Protein AF-A0A8D8MPW2-F1 (afdb_monomer_lite)

Secondary structure (DSSP, 8-state):
-HHHHHHHHHHHHHHHHHS-PPTTSTHHHHHHHHHHHHTTTSSS-HHHHHHHHHHHHHTT--TTTHHHHHHHHHHHHHHTT--HHHHHHHHHHHHHHH---GGG--

InterPro domains:
  IPR010090 Phage tail tape measure protein [PF10145] (33-105)
  IPR010090 Phage tail tape measure protein [TIGR01760] (1-106)

Radius of gyration: 13.11 Å; chains: 1; bounding box: 34×29×35 Å

Structure (mmCIF, N/CA/C/O backbone):
data_AF-A0A8D8MPW2-F1
#
_entry.id   AF-A0A8D8MPW2-F1
#
loop_
_atom_site.group_PDB
_atom_site.id
_atom_site.type_symbol
_atom_site.label_atom_id
_atom_site.label_alt_id
_atom_site.label_comp_id
_atom_site.label_asym_id
_atom_site.label_entity_id
_atom_site.label_seq_id
_atom_site.pdbx_PDB_ins_code
_atom_site.Cartn_x
_atom_site.Cartn_y
_atom_site.Cartn_z
_atom_site.occupancy
_atom_site.B_iso_or_equiv
_atom_site.auth_seq_id
_atom_site.auth_comp_id
_atom_site.auth_asym_id
_atom_site.auth_atom_id
_atom_site.pdbx_PDB_model_num
ATOM 1 N N . PRO A 1 1 ? 4.062 -12.466 -18.641 1.00 63.12 1 PRO A N 1
ATOM 2 C CA . PRO A 1 1 ? 5.193 -11.841 -17.912 1.00 63.12 1 PRO A CA 1
ATOM 3 C C . PRO A 1 1 ? 5.295 -10.307 -18.040 1.00 63.12 1 PRO A C 1
ATOM 5 O O . PRO A 1 1 ? 5.720 -9.683 -17.081 1.00 63.12 1 PRO A O 1
ATOM 8 N N . ILE A 1 2 ? 4.898 -9.693 -19.165 1.00 73.25 2 ILE A N 1
ATOM 9 C CA . ILE A 1 2 ? 5.001 -8.228 -19.358 1.00 73.25 2 ILE A CA 1
ATOM 10 C C . ILE A 1 2 ? 3.790 -7.487 -18.766 1.00 73.25 2 ILE A C 1
ATOM 12 O O . ILE A 1 2 ? 3.973 -6.518 -18.044 1.00 73.25 2 ILE A O 1
ATOM 16 N N . LYS A 1 3 ? 2.564 -7.989 -18.993 1.00 77.62 3 LYS A N 1
ATOM 17 C CA . LYS A 1 3 ? 1.326 -7.393 -18.451 1.00 77.62 3 LYS A CA 1
ATOM 18 C C . LYS A 1 3 ? 1.362 -7.246 -16.927 1.00 77.62 3 LYS A C 1
ATOM 20 O O . LYS A 1 3 ? 1.279 -6.138 -16.441 1.00 77.62 3 LYS A O 1
ATOM 25 N N . VAL A 1 4 ? 1.688 -8.320 -16.205 1.00 80.06 4 V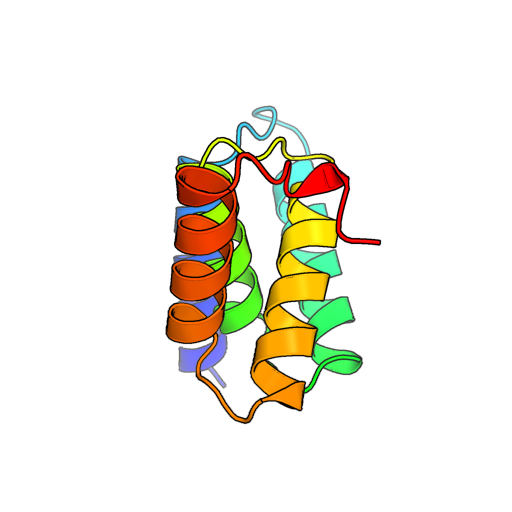AL A N 1
ATOM 26 C CA . VAL A 1 4 ? 1.801 -8.315 -14.731 1.00 80.06 4 VAL A CA 1
ATOM 27 C C . VAL A 1 4 ? 2.774 -7.250 -14.202 1.00 80.06 4 VAL A C 1
ATOM 29 O O . VAL A 1 4 ? 2.538 -6.670 -13.148 1.00 80.06 4 VAL A O 1
ATOM 32 N N . ALA A 1 5 ? 3.874 -6.990 -14.915 1.00 80.56 5 ALA A N 1
ATOM 33 C CA . ALA A 1 5 ? 4.813 -5.941 -14.528 1.00 80.56 5 ALA A CA 1
ATOM 34 C C . ALA A 1 5 ? 4.229 -4.539 -14.767 1.00 80.56 5 ALA A C 1
ATOM 36 O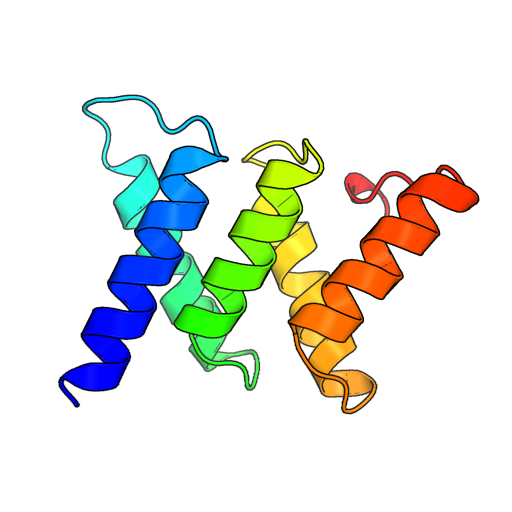 O . ALA A 1 5 ? 4.383 -3.682 -13.903 1.00 80.56 5 ALA A O 1
ATOM 37 N N . ILE A 1 6 ? 3.522 -4.342 -15.887 1.00 85.94 6 ILE A N 1
ATOM 38 C CA . ILE A 1 6 ? 2.809 -3.097 -16.212 1.00 85.94 6 ILE A CA 1
ATOM 39 C C . ILE A 1 6 ? 1.691 -2.834 -15.196 1.00 85.94 6 ILE A C 1
ATOM 41 O O . ILE A 1 6 ? 1.604 -1.733 -14.667 1.00 85.94 6 ILE A O 1
ATOM 45 N N . ASP A 1 7 ? 0.872 -3.840 -14.886 1.00 86.50 7 ASP A N 1
ATOM 46 C CA . ASP A 1 7 ? -0.225 -3.735 -13.918 1.00 86.50 7 ASP A CA 1
ATOM 47 C C . ASP A 1 7 ? 0.305 -3.370 -12.524 1.00 86.50 7 ASP A C 1
ATOM 49 O O . ASP A 1 7 ? -0.229 -2.490 -11.852 1.00 86.50 7 ASP A O 1
ATOM 53 N N . PHE A 1 8 ? 1.415 -3.989 -12.108 1.00 86.12 8 PHE A N 1
ATOM 54 C CA . PHE A 1 8 ? 2.069 -3.660 -10.845 1.00 86.12 8 PHE A CA 1
ATOM 55 C C . PHE A 1 8 ? 2.623 -2.230 -10.817 1.00 86.12 8 PHE A C 1
ATOM 57 O O . PHE A 1 8 ? 2.487 -1.532 -9.814 1.00 86.12 8 PHE A O 1
ATOM 64 N N . GLU A 1 9 ? 3.267 -1.793 -11.897 1.00 85.50 9 GLU A N 1
ATOM 65 C CA . GLU A 1 9 ? 3.820 -0.443 -12.002 1.00 85.50 9 GLU A CA 1
ATOM 66 C C . GLU A 1 9 ? 2.712 0.618 -12.023 1.00 85.50 9 GLU A C 1
ATOM 68 O O . GLU A 1 9 ? 2.825 1.633 -11.337 1.00 85.50 9 GLU A O 1
ATOM 73 N N . SER A 1 10 ? 1.605 0.338 -12.717 1.00 88.19 10 SER A N 1
ATOM 74 C CA . SER A 1 10 ? 0.410 1.183 -12.714 1.00 88.19 10 SER A CA 1
ATOM 75 C C . SER A 1 10 ? -0.185 1.296 -11.312 1.00 88.19 10 SER A C 1
ATOM 77 O O . SER A 1 10 ? -0.360 2.405 -10.816 1.00 88.19 10 SER A O 1
ATOM 79 N N . ALA A 1 11 ? -0.411 0.171 -10.627 1.00 87.44 11 ALA A N 1
ATOM 80 C CA . ALA A 1 11 ? -0.953 0.185 -9.271 1.00 87.44 11 ALA A CA 1
ATOM 81 C C . ALA A 1 11 ? -0.023 0.923 -8.289 1.00 87.44 11 ALA A C 1
ATOM 83 O O . ALA A 1 11 ? -0.477 1.680 -7.435 1.00 87.44 11 ALA A O 1
ATOM 84 N N . MET A 1 12 ? 1.298 0.780 -8.433 1.00 87.38 12 MET A N 1
ATOM 85 C CA . MET A 1 12 ? 2.265 1.548 -7.641 1.00 87.38 12 MET A CA 1
ATOM 86 C C . MET A 1 12 ? 2.240 3.051 -7.942 1.00 87.38 12 MET A C 1
ATOM 88 O O . MET A 1 12 ? 2.503 3.852 -7.039 1.00 87.38 12 MET A O 1
ATOM 92 N N . ALA A 1 13 ? 1.930 3.458 -9.175 1.00 87.62 13 ALA A N 1
ATOM 93 C CA . ALA A 1 13 ? 1.728 4.866 -9.503 1.00 87.62 13 ALA A CA 1
ATOM 94 C C . ALA A 1 13 ? 0.510 5.438 -8.762 1.00 87.62 13 ALA A C 1
ATOM 96 O O . ALA A 1 13 ? 0.596 6.543 -8.222 1.00 87.62 13 ALA A O 1
ATOM 97 N N . ASP A 1 14 ? -0.572 4.663 -8.645 1.00 87.62 14 ASP A N 1
ATOM 98 C CA . ASP A 1 14 ? -1.745 5.043 -7.853 1.00 87.62 14 ASP A CA 1
ATOM 99 C C . ASP A 1 14 ? -1.410 5.162 -6.362 1.00 87.62 14 ASP A C 1
ATOM 101 O O . ASP A 1 14 ? -1.738 6.179 -5.752 1.00 87.62 14 ASP A O 1
ATOM 105 N N . VAL A 1 15 ? -0.657 4.211 -5.789 1.00 86.75 15 VAL A N 1
ATOM 106 C CA . VAL A 1 15 ? -0.163 4.320 -4.400 1.00 86.75 15 VAL A CA 1
ATOM 107 C C . VAL A 1 15 ? 0.668 5.593 -4.227 1.00 86.75 15 VAL A C 1
ATOM 109 O O . VAL A 1 15 ? 0.481 6.333 -3.269 1.00 86.75 15 VAL A O 1
ATOM 112 N N . THR A 1 16 ? 1.562 5.895 -5.168 1.00 86.00 16 THR A N 1
ATOM 113 C CA . THR A 1 16 ? 2.443 7.075 -5.095 1.00 86.00 16 THR A CA 1
ATOM 114 C C . THR A 1 16 ? 1.683 8.395 -5.200 1.00 86.00 16 THR A C 1
ATOM 116 O O . THR A 1 16 ? 2.148 9.421 -4.708 1.00 86.00 16 THR A O 1
ATOM 119 N N . LYS A 1 17 ? 0.504 8.382 -5.824 1.00 86.56 17 LYS A N 1
ATOM 120 C CA . LYS A 1 17 ? -0.369 9.550 -5.938 1.00 86.56 17 LYS A CA 1
ATOM 121 C C . LYS A 1 17 ? -1.095 9.871 -4.632 1.00 86.56 17 LYS A C 1
ATOM 123 O O . LYS A 1 17 ? -1.373 11.038 -4.373 1.00 86.56 17 LYS A O 1
ATOM 128 N N . VAL A 1 18 ? -1.439 8.850 -3.853 1.00 86.00 18 VAL A N 1
ATOM 129 C CA . VAL A 1 18 ? -2.315 8.972 -2.673 1.00 86.00 18 VAL A CA 1
ATOM 130 C C . VAL A 1 18 ? -1.551 8.845 -1.358 1.00 86.00 18 VAL A C 1
ATOM 132 O O . VAL A 1 18 ? -2.030 9.289 -0.320 1.00 86.00 18 VAL A O 1
ATOM 135 N N . VAL A 1 19 ? -0.343 8.285 -1.403 1.00 82.12 19 VAL A N 1
ATOM 136 C CA . VAL A 1 19 ? 0.572 8.161 -0.271 1.00 82.12 19 VAL A CA 1
ATOM 137 C C . VAL A 1 19 ? 1.704 9.168 -0.425 1.00 82.12 19 VAL A C 1
ATOM 139 O O . VAL A 1 19 ? 2.398 9.204 -1.441 1.00 82.12 19 VAL A O 1
ATOM 142 N N . ASP A 1 20 ? 1.926 9.966 0.618 1.00 80.06 20 ASP A N 1
ATOM 143 C CA . ASP A 1 20 ? 2.991 10.966 0.642 1.00 80.06 20 ASP A CA 1
ATOM 144 C C . ASP A 1 20 ? 4.364 10.292 0.849 1.00 80.06 20 ASP A C 1
ATOM 146 O O . ASP A 1 20 ? 4.850 10.091 1.969 1.00 80.06 20 ASP A O 1
ATOM 150 N N . PHE A 1 21 ? 4.979 9.863 -0.255 1.00 78.69 21 PHE A N 1
ATOM 151 C CA . PHE A 1 21 ? 6.366 9.401 -0.271 1.00 78.69 21 PHE A CA 1
ATOM 152 C C . PHE A 1 21 ? 7.311 10.598 -0.409 1.00 78.69 21 PHE A C 1
ATOM 154 O O . PHE A 1 21 ? 7.141 11.436 -1.299 1.00 78.69 21 PHE A O 1
ATOM 161 N N . LYS A 1 22 ? 8.366 10.673 0.416 1.00 73.62 22 LYS A N 1
ATOM 162 C CA . LYS A 1 22 ? 9.339 11.766 0.297 1.00 73.62 22 LYS A CA 1
ATOM 163 C C . LYS A 1 22 ? 10.055 11.700 -1.052 1.00 73.62 22 LYS A C 1
ATOM 165 O O . LYS A 1 22 ? 10.793 10.750 -1.333 1.00 73.62 22 LYS A O 1
ATOM 170 N N . LYS A 1 23 ? 9.890 12.752 -1.860 1.00 67.81 23 LYS A N 1
ATOM 171 C CA . LYS A 1 23 ? 10.592 12.925 -3.141 1.00 67.81 23 LYS A CA 1
ATOM 172 C C . LYS A 1 23 ? 12.109 12.830 -2.939 1.00 67.81 23 LYS A C 1
ATOM 174 O O . LYS A 1 23 ? 12.655 13.490 -2.062 1.00 67.81 23 LYS A O 1
ATOM 179 N N . GLY A 1 24 ? 12.773 12.022 -3.767 1.00 63.47 24 GLY A N 1
ATOM 180 C CA . GLY A 1 24 ? 14.223 11.790 -3.690 1.00 63.47 24 GLY A CA 1
ATOM 181 C C . GLY A 1 24 ? 14.653 10.671 -2.734 1.00 63.47 24 GLY A C 1
ATOM 182 O O . GLY A 1 24 ? 15.847 10.516 -2.499 1.00 63.47 24 GLY A O 1
ATOM 183 N N . THR A 1 25 ? 13.710 9.887 -2.202 1.00 70.44 25 THR A N 1
ATOM 184 C CA . THR A 1 25 ? 13.988 8.764 -1.292 1.00 70.44 25 THR A CA 1
ATOM 185 C C . THR A 1 25 ? 13.499 7.448 -1.891 1.00 70.44 25 THR A C 1
ATOM 187 O O . THR A 1 25 ? 12.437 7.404 -2.508 1.00 70.44 25 THR A O 1
ATOM 190 N N . ASP A 1 26 ? 14.191 6.342 -1.616 1.00 79.56 26 ASP A N 1
ATOM 191 C CA . ASP A 1 26 ? 13.779 4.979 -1.996 1.00 79.56 26 ASP A CA 1
ATOM 192 C C . ASP A 1 26 ? 12.541 4.443 -1.238 1.00 79.56 26 ASP A C 1
ATOM 194 O O . ASP A 1 26 ? 12.333 3.231 -1.167 1.00 79.56 26 ASP A O 1
ATOM 198 N N . GLU A 1 27 ? 11.712 5.301 -0.629 1.00 80.50 27 GLU A N 1
ATOM 199 C CA . GLU A 1 27 ? 10.541 4.871 0.153 1.00 80.50 27 GLU A CA 1
ATOM 200 C C . GLU A 1 27 ? 9.513 4.135 -0.719 1.00 80.50 27 GLU A C 1
ATOM 202 O O . GLU A 1 27 ? 9.083 3.045 -0.345 1.00 80.50 27 GLU A O 1
ATOM 207 N N . ALA A 1 28 ? 9.187 4.658 -1.906 1.00 81.69 28 ALA A N 1
ATOM 208 C CA . ALA A 1 28 ? 8.256 4.006 -2.832 1.00 81.69 28 ALA A CA 1
ATOM 209 C C . ALA A 1 28 ? 8.797 2.656 -3.343 1.00 81.69 28 ALA A C 1
ATOM 211 O O . ALA A 1 28 ? 8.068 1.667 -3.410 1.00 81.69 28 ALA A O 1
ATOM 212 N N . THR A 1 29 ? 10.101 2.572 -3.626 1.00 84.12 29 THR A N 1
ATOM 213 C CA . THR A 1 29 ? 10.763 1.327 -4.051 1.00 84.12 29 THR A CA 1
ATOM 214 C C . THR A 1 29 ? 10.763 0.279 -2.938 1.00 84.12 29 THR A C 1
ATOM 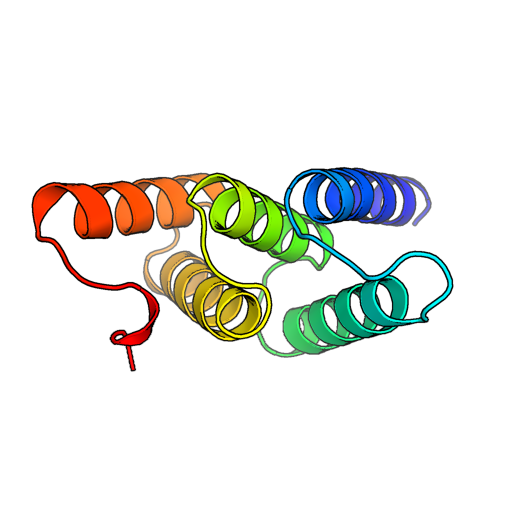216 O O . THR A 1 29 ? 10.481 -0.897 -3.181 1.00 84.12 29 THR A O 1
ATOM 219 N N . LYS A 1 30 ? 11.049 0.689 -1.696 1.00 86.62 30 LYS A N 1
ATOM 220 C CA . LYS A 1 30 ? 10.955 -0.181 -0.514 1.00 86.62 30 LYS A CA 1
ATOM 221 C C . LYS A 1 30 ? 9.523 -0.656 -0.294 1.00 86.62 30 LYS A C 1
ATOM 223 O O . LYS A 1 30 ? 9.322 -1.833 0.000 1.00 86.62 30 LYS A O 1
ATOM 228 N N . PHE A 1 31 ? 8.548 0.230 -0.487 1.00 86.00 31 PHE A N 1
ATOM 229 C CA . PHE A 1 31 ? 7.132 -0.099 -0.386 1.00 86.00 31 PHE A CA 1
ATOM 230 C C . PHE A 1 31 ? 6.739 -1.172 -1.411 1.00 86.00 31 PHE A C 1
ATOM 232 O O . PHE A 1 31 ? 6.257 -2.241 -1.041 1.00 86.00 31 PHE A O 1
ATOM 239 N N . ALA A 1 32 ? 7.078 -0.949 -2.683 1.00 86.94 32 ALA A N 1
ATOM 240 C CA . ALA A 1 32 ? 6.868 -1.900 -3.771 1.00 86.94 32 ALA A CA 1
ATOM 241 C C . ALA A 1 32 ? 7.519 -3.265 -3.500 1.00 86.94 32 ALA A C 1
ATOM 243 O O . ALA A 1 32 ? 6.926 -4.315 -3.757 1.00 86.94 32 ALA A O 1
ATOM 244 N N . LYS A 1 33 ? 8.749 -3.274 -2.971 1.00 89.19 33 LYS A N 1
ATOM 245 C CA . LYS A 1 33 ? 9.455 -4.513 -2.626 1.00 89.19 33 LYS A CA 1
ATOM 246 C C . LYS A 1 33 ? 8.721 -5.286 -1.531 1.00 89.19 33 LYS A C 1
ATOM 248 O O . LYS A 1 33 ? 8.535 -6.491 -1.668 1.00 89.19 33 LYS A O 1
ATOM 253 N N . LYS A 1 34 ? 8.250 -4.590 -0.499 1.00 87.50 34 LYS A N 1
ATOM 254 C CA . LYS A 1 34 ? 7.533 -5.206 0.617 1.00 87.50 34 LYS A CA 1
ATOM 255 C C . LYS A 1 34 ? 6.150 -5.729 0.202 1.00 87.50 34 LYS A C 1
ATOM 257 O O . LYS A 1 34 ? 5.776 -6.811 0.639 1.00 87.50 34 LYS A O 1
ATOM 262 N N . LEU A 1 35 ? 5.443 -5.061 -0.717 1.00 87.44 35 LEU A N 1
ATOM 263 C CA . LEU A 1 35 ? 4.227 -5.618 -1.335 1.00 87.44 35 LEU A CA 1
ATOM 264 C C . LEU A 1 35 ? 4.510 -6.905 -2.124 1.00 87.44 35 LEU A C 1
ATOM 266 O O . LEU A 1 35 ? 3.761 -7.873 -2.020 1.00 87.44 35 LEU A O 1
ATOM 270 N N . LYS A 1 36 ? 5.621 -6.965 -2.872 1.00 88.75 36 LYS A N 1
ATOM 271 C CA . LYS A 1 36 ? 6.037 -8.208 -3.546 1.00 88.75 36 LYS A CA 1
ATOM 272 C C . LYS A 1 36 ? 6.367 -9.319 -2.553 1.00 88.75 36 LYS A C 1
ATOM 274 O O . LYS A 1 36 ? 6.058 -10.474 -2.822 1.00 88.75 36 LYS A O 1
ATOM 279 N N . GLU A 1 37 ? 6.991 -9.004 -1.422 1.00 89.69 37 GLU A N 1
ATOM 280 C CA . GLU A 1 37 ? 7.230 -9.995 -0.367 1.00 89.69 37 GLU A CA 1
ATOM 281 C C . GLU A 1 37 ? 5.914 -10.495 0.237 1.00 89.69 37 GLU A C 1
ATOM 283 O O . GLU A 1 37 ? 5.748 -11.699 0.403 1.00 89.69 37 GLU A O 1
ATOM 288 N N . MET A 1 38 ? 4.948 -9.604 0.454 1.00 85.69 38 MET A N 1
ATOM 289 C CA . MET A 1 38 ? 3.619 -9.951 0.955 1.00 85.69 38 MET A CA 1
ATOM 290 C C . MET A 1 38 ? 2.819 -10.819 -0.031 1.00 85.69 38 MET A C 1
ATOM 292 O O . MET A 1 38 ? 2.170 -11.769 0.388 1.00 85.69 38 MET A O 1
ATOM 296 N N . SER A 1 39 ? 2.950 -10.601 -1.344 1.00 86.69 39 SER A N 1
ATOM 297 C CA . SER A 1 39 ? 2.335 -11.487 -2.354 1.00 86.69 39 SER A CA 1
ATOM 298 C C . SER A 1 39 ? 2.885 -12.920 -2.361 1.00 86.69 39 SER A C 1
ATOM 300 O O . SER A 1 39 ? 2.361 -13.787 -3.053 1.00 86.69 39 SER A O 1
ATOM 302 N N . ARG A 1 40 ? 3.975 -13.190 -1.625 1.00 87.12 40 ARG A N 1
ATOM 303 C CA . ARG A 1 40 ? 4.495 -14.554 -1.435 1.00 87.12 40 ARG A CA 1
ATOM 304 C C . ARG A 1 40 ? 3.873 -15.255 -0.233 1.00 87.12 40 ARG A C 1
ATOM 306 O O . ARG A 1 40 ? 3.960 -16.476 -0.155 1.00 87.12 40 ARG A O 1
ATOM 313 N N . THR A 1 41 ? 3.316 -14.502 0.711 1.00 85.88 41 THR A N 1
ATOM 314 C CA . THR A 1 41 ? 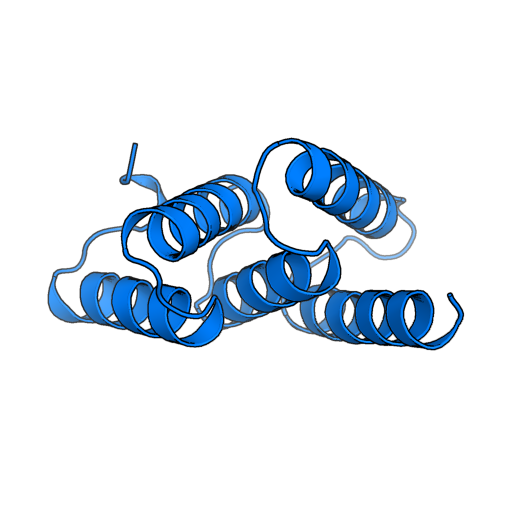2.715 -15.032 1.942 1.00 85.88 41 THR A CA 1
ATOM 315 C C . THR A 1 41 ? 1.192 -15.014 1.891 1.00 85.88 41 THR A C 1
ATOM 317 O O . THR A 1 41 ? 0.561 -15.908 2.447 1.00 85.88 41 THR A O 1
ATOM 320 N N . ILE A 1 42 ? 0.605 -14.032 1.209 1.00 84.00 42 ILE A N 1
ATOM 321 C CA . ILE A 1 42 ? -0.834 -13.900 0.990 1.00 84.00 42 ILE A CA 1
ATOM 322 C C . ILE A 1 42 ? -1.130 -14.275 -0.465 1.00 84.00 42 ILE A C 1
ATOM 324 O O . ILE A 1 42 ? -0.391 -13.829 -1.346 1.00 84.00 42 ILE A O 1
ATOM 328 N N . PRO A 1 43 ? -2.184 -15.061 -0.756 1.00 83.81 43 PRO A N 1
ATOM 329 C CA . PRO A 1 43 ? -2.523 -15.486 -2.115 1.00 83.81 43 PRO A CA 1
ATOM 330 C C . PRO A 1 43 ? -3.204 -14.366 -2.926 1.00 83.81 43 PRO A C 1
ATOM 332 O O . PRO A 1 43 ? -4.257 -14.562 -3.520 1.00 83.81 43 PRO A O 1
ATOM 335 N N . LEU A 1 44 ? -2.579 -13.190 -2.961 1.00 84.88 44 LEU A N 1
ATOM 336 C CA . LEU A 1 44 ? -2.965 -12.023 -3.749 1.00 84.88 44 LEU A CA 1
ATOM 337 C C . LEU A 1 44 ? -1.746 -11.517 -4.516 1.00 84.88 44 LEU A C 1
ATOM 339 O O . LEU A 1 44 ? -0.617 -11.543 -4.016 1.00 84.88 44 LEU A O 1
ATOM 343 N N . SER A 1 45 ? -1.957 -11.048 -5.743 1.00 88.25 45 SER A N 1
ATOM 344 C CA . SER A 1 45 ? -0.866 -10.518 -6.552 1.00 88.25 45 SER A CA 1
ATOM 345 C C . SER A 1 45 ? -0.328 -9.211 -5.968 1.00 88.25 45 SER A C 1
ATOM 347 O O . SER A 1 45 ? -1.037 -8.438 -5.325 1.00 88.25 45 SER A O 1
ATOM 349 N N . ALA A 1 46 ? 0.943 -8.907 -6.237 1.00 88.06 46 ALA A N 1
ATOM 350 C CA . ALA A 1 46 ? 1.534 -7.647 -5.790 1.00 88.06 46 ALA A CA 1
ATOM 351 C C . ALA A 1 46 ? 0.789 -6.412 -6.343 1.00 88.06 46 ALA A C 1
ATOM 353 O O . ALA A 1 46 ? 0.828 -5.357 -5.717 1.00 88.06 46 ALA A O 1
ATOM 354 N N . ALA A 1 47 ? 0.125 -6.543 -7.501 1.00 88.19 47 ALA A N 1
ATOM 355 C CA . ALA A 1 47 ? -0.703 -5.492 -8.089 1.00 88.19 47 ALA A CA 1
ATOM 356 C C . ALA A 1 47 ? -1.995 -5.284 -7.284 1.00 88.19 47 ALA A C 1
ATOM 358 O O . ALA A 1 47 ? -2.303 -4.152 -6.929 1.00 88.19 47 ALA A O 1
ATOM 359 N N . GLU A 1 48 ? -2.687 -6.360 -6.901 1.00 87.19 48 GLU A N 1
ATOM 360 C CA . GLU A 1 48 ? -3.883 -6.281 -6.047 1.00 87.19 48 GLU A CA 1
ATOM 361 C C . GLU A 1 48 ? -3.557 -5.713 -4.662 1.00 87.19 48 GLU A C 1
ATOM 363 O O . GLU A 1 48 ? -4.270 -4.854 -4.151 1.00 87.19 48 GLU A O 1
ATOM 368 N N . LEU A 1 49 ? -2.430 -6.121 -4.070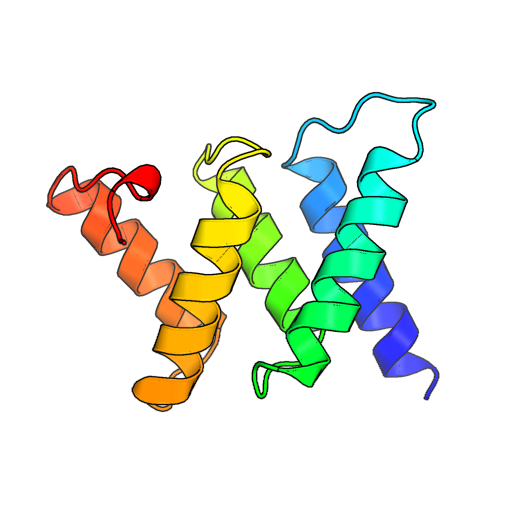 1.00 88.38 49 LEU A N 1
ATOM 369 C CA . LEU A 1 49 ? -1.965 -5.550 -2.804 1.00 88.38 49 LEU A CA 1
ATOM 370 C C . LEU A 1 49 ? -1.639 -4.053 -2.938 1.00 88.38 49 LEU A C 1
ATOM 372 O O . LEU A 1 49 ? -1.920 -3.276 -2.028 1.00 88.38 49 LEU A O 1
ATOM 376 N N . ALA A 1 50 ? -1.076 -3.627 -4.073 1.00 89.06 50 ALA A N 1
ATOM 377 C CA . ALA A 1 50 ? -0.852 -2.212 -4.359 1.00 89.06 50 ALA A CA 1
ATOM 378 C C . ALA A 1 50 ? -2.172 -1.445 -4.539 1.00 89.06 50 ALA A C 1
ATOM 380 O O . ALA A 1 50 ? -2.283 -0.322 -4.056 1.00 89.06 50 ALA A O 1
ATOM 381 N N . GLN A 1 51 ? -3.192 -2.045 -5.155 1.00 87.75 51 GLN A N 1
ATOM 382 C CA . GLN A 1 51 ? -4.520 -1.431 -5.250 1.00 87.75 51 GLN A CA 1
ATOM 383 C C . GLN A 1 51 ? -5.158 -1.246 -3.869 1.00 87.75 51 GLN A C 1
ATOM 385 O O . GLN A 1 51 ? -5.622 -0.151 -3.567 1.00 87.75 51 GLN A O 1
ATOM 390 N N . ILE A 1 52 ? -5.100 -2.257 -2.995 1.00 87.12 52 ILE A N 1
ATOM 391 C CA . ILE A 1 52 ? -5.578 -2.142 -1.607 1.00 87.12 52 ILE A CA 1
ATOM 392 C C . ILE A 1 52 ? -4.842 -1.015 -0.871 1.00 87.12 52 ILE A C 1
ATOM 394 O O . ILE A 1 52 ? -5.466 -0.193 -0.198 1.00 87.12 52 ILE A O 1
ATOM 398 N N . ALA A 1 53 ? -3.516 -0.964 -1.005 1.00 88.25 53 ALA A N 1
ATOM 399 C CA . ALA A 1 53 ? -2.695 0.091 -0.427 1.00 88.25 53 ALA A CA 1
ATOM 400 C C . ALA A 1 53 ? -3.122 1.479 -0.938 1.00 88.25 53 ALA A C 1
ATOM 402 O O . ALA A 1 53 ? -3.274 2.411 -0.147 1.00 88.25 53 ALA A O 1
ATOM 403 N N . ALA A 1 54 ? -3.369 1.621 -2.243 1.00 87.50 54 ALA A N 1
ATOM 404 C CA . ALA A 1 54 ? -3.844 2.867 -2.832 1.00 87.50 54 ALA A CA 1
ATOM 405 C C . ALA A 1 54 ? -5.217 3.263 -2.268 1.00 87.50 54 ALA A C 1
ATOM 407 O O . ALA A 1 54 ? -5.385 4.398 -1.824 1.00 87.50 54 ALA A O 1
ATOM 408 N N . SER A 1 55 ? -6.166 2.326 -2.181 1.00 85.56 55 SER A N 1
ATOM 409 C CA . SER A 1 55 ? -7.465 2.565 -1.543 1.00 85.56 55 SER A CA 1
ATOM 410 C C . SER A 1 55 ? -7.302 3.014 -0.089 1.00 85.56 55 SER A C 1
ATOM 412 O O . SER A 1 55 ? -7.908 4.000 0.317 1.00 85.56 55 SER A O 1
ATOM 414 N N . GLY A 1 56 ? -6.422 2.368 0.682 1.00 84.06 56 GLY A N 1
ATOM 415 C CA . GLY A 1 56 ? -6.088 2.784 2.047 1.00 84.06 56 GLY A CA 1
ATOM 416 C C . GLY A 1 56 ? -5.547 4.216 2.121 1.00 84.06 56 GLY A C 1
ATOM 417 O O . GLY A 1 56 ? -5.984 5.007 2.954 1.00 84.06 56 GLY A O 1
ATOM 418 N N . GLY A 1 57 ? -4.649 4.592 1.209 1.00 85.19 57 GLY A N 1
ATOM 419 C CA . GLY A 1 57 ? -4.128 5.958 1.130 1.00 85.19 57 GLY A CA 1
ATOM 420 C C . GLY A 1 57 ? -5.201 6.987 0.763 1.00 85.19 57 GLY A C 1
ATOM 421 O O . GLY A 1 57 ? -5.242 8.064 1.352 1.00 85.19 57 GLY A O 1
ATOM 422 N N . GLN A 1 58 ? -6.134 6.642 -0.133 1.00 83.06 58 GLN A N 1
ATOM 423 C CA . GLN A 1 58 ? -7.291 7.494 -0.447 1.00 83.06 58 GLN A CA 1
ATOM 424 C C . GLN A 1 58 ? -8.228 7.689 0.747 1.00 83.06 58 GLN A C 1
ATOM 426 O O . GLN A 1 58 ? -8.835 8.749 0.878 1.00 83.06 58 GLN A O 1
ATOM 431 N N . LEU A 1 59 ? -8.327 6.690 1.625 1.00 81.38 59 LEU A N 1
ATOM 432 C CA . LEU A 1 59 ? -9.088 6.767 2.874 1.00 81.38 59 LEU A CA 1
ATOM 433 C C . LEU A 1 59 ? -8.376 7.599 3.955 1.00 81.38 59 LEU A C 1
ATOM 435 O O . LEU A 1 59 ? -8.924 7.790 5.036 1.00 81.38 59 LEU A O 1
ATOM 439 N N . GLY A 1 60 ? -7.172 8.111 3.675 1.00 78.62 60 GLY A N 1
ATOM 440 C CA . GLY A 1 60 ? -6.389 8.915 4.611 1.00 78.62 60 GLY A CA 1
ATOM 441 C C . GLY A 1 60 ? -5.575 8.088 5.606 1.00 78.62 60 GLY A C 1
ATOM 442 O O . GLY A 1 60 ? -5.079 8.642 6.589 1.00 78.62 60 GLY A O 1
ATOM 443 N N . ILE A 1 61 ? -5.414 6.780 5.369 1.00 81.62 61 ILE A N 1
ATOM 444 C CA . ILE A 1 61 ? -4.551 5.931 6.195 1.00 81.62 61 ILE A CA 1
ATOM 445 C C . ILE A 1 61 ? -3.109 6.408 6.040 1.00 81.62 61 ILE A C 1
ATOM 447 O O . ILE A 1 61 ? -2.607 6.625 4.934 1.00 81.62 61 ILE A O 1
ATOM 451 N N . LYS A 1 62 ? -2.417 6.579 7.167 1.00 79.50 62 LYS A N 1
ATOM 452 C CA . LYS A 1 62 ? -1.013 6.989 7.160 1.00 79.50 62 LYS A CA 1
ATOM 453 C C . LYS A 1 62 ? -0.156 5.901 6.532 1.00 79.50 62 LYS A C 1
ATOM 455 O O . LYS A 1 62 ? -0.398 4.715 6.728 1.00 79.50 62 LYS A O 1
ATOM 460 N N . LYS A 1 63 ? 0.924 6.302 5.858 1.00 77.69 63 LYS A N 1
ATOM 461 C CA . LYS A 1 63 ? 1.894 5.387 5.226 1.00 77.69 63 LYS A CA 1
ATOM 462 C C . LYS A 1 63 ? 2.416 4.276 6.154 1.00 77.69 63 LYS A C 1
ATOM 464 O O . LYS A 1 63 ? 2.788 3.205 5.686 1.00 77.69 63 LYS A O 1
ATOM 469 N N . GLU A 1 64 ? 2.474 4.564 7.452 1.00 78.56 64 GLU A N 1
ATOM 470 C CA . GLU A 1 64 ? 2.967 3.685 8.515 1.00 78.56 64 GLU A CA 1
ATOM 471 C C . GLU A 1 64 ? 1.981 2.533 8.768 1.00 78.56 64 GLU A C 1
ATOM 473 O O . GLU A 1 64 ? 2.387 1.373 8.833 1.00 78.56 64 GLU A O 1
ATOM 478 N N . ASP A 1 65 ? 0.688 2.855 8.800 1.00 82.44 65 ASP A N 1
ATOM 479 C CA . ASP A 1 65 ? -0.434 1.936 9.012 1.00 82.44 65 ASP A CA 1
ATOM 480 C C . ASP A 1 65 ? -0.894 1.240 7.725 1.00 82.44 65 ASP A C 1
ATOM 482 O O . ASP A 1 65 ? -1.504 0.173 7.754 1.00 82.44 65 ASP A O 1
ATOM 486 N N . LEU A 1 66 ? -0.562 1.818 6.572 1.00 82.88 66 LEU A N 1
ATOM 487 C CA . LEU A 1 66 ? -0.988 1.360 5.252 1.00 82.88 66 LEU A CA 1
ATOM 488 C C . LEU A 1 66 ? -0.566 -0.089 4.967 1.00 82.88 66 LEU A C 1
ATOM 490 O O . LEU A 1 66 ? -1.281 -0.828 4.292 1.00 82.88 66 LEU A O 1
ATOM 494 N N . PHE A 1 67 ? 0.573 -0.516 5.522 1.00 83.12 67 PHE A N 1
ATOM 495 C CA . PHE A 1 67 ? 1.018 -1.908 5.458 1.00 83.12 67 PHE A CA 1
ATOM 496 C C . PHE A 1 67 ? 0.121 -2.854 6.245 1.00 83.12 67 PHE A C 1
ATOM 498 O O . PHE A 1 67 ? -0.255 -3.892 5.706 1.00 83.12 67 PHE A O 1
ATOM 505 N N . MET A 1 68 ? -0.207 -2.505 7.492 1.00 83.12 68 MET A N 1
ATOM 506 C CA . MET A 1 68 ? -1.104 -3.318 8.312 1.00 83.12 68 MET A CA 1
ATOM 507 C C . MET A 1 68 ? -2.489 -3.376 7.686 1.00 83.12 68 MET A C 1
ATOM 509 O O . MET A 1 68 ? -3.036 -4.458 7.526 1.00 83.12 68 MET A O 1
ATOM 513 N N . PHE A 1 69 ? -3.009 -2.236 7.229 1.00 84.31 69 PHE A N 1
ATOM 514 C CA . PHE A 1 69 ? -4.281 -2.190 6.521 1.00 84.31 69 PHE A CA 1
ATOM 515 C C . PHE A 1 69 ? -4.283 -3.112 5.300 1.00 84.31 69 PHE A C 1
ATOM 517 O O . PHE A 1 69 ? -5.181 -3.937 5.149 1.00 84.31 69 PHE A O 1
ATOM 524 N N . THR A 1 70 ? -3.251 -3.015 4.457 1.00 86.44 70 THR A N 1
ATOM 525 C CA . THR A 1 70 ? -3.139 -3.850 3.256 1.00 86.44 70 THR A CA 1
ATOM 526 C C . THR A 1 70 ? -3.098 -5.330 3.610 1.00 86.44 70 THR A C 1
ATOM 528 O O . THR A 1 70 ? -3.796 -6.123 2.988 1.00 86.44 70 THR A O 1
ATOM 531 N N . GLU A 1 71 ? -2.333 -5.704 4.634 1.00 86.00 71 GLU A N 1
ATOM 532 C CA . GLU A 1 71 ? -2.242 -7.083 5.103 1.00 86.00 71 GLU A CA 1
ATOM 533 C C . GLU A 1 71 ? -3.583 -7.598 5.648 1.00 86.00 71 GLU A C 1
ATOM 535 O O . GLU A 1 71 ? -4.006 -8.698 5.291 1.00 86.00 71 GLU A O 1
ATOM 540 N N . THR A 1 72 ? -4.279 -6.806 6.465 1.00 85.06 72 THR A N 1
ATOM 541 C CA . THR A 1 72 ? -5.582 -7.165 7.039 1.00 85.06 72 THR A CA 1
ATOM 542 C C . THR A 1 72 ? -6.640 -7.319 5.956 1.00 85.06 72 THR A C 1
ATOM 544 O O . THR A 1 72 ? -7.329 -8.336 5.918 1.00 85.06 72 THR A O 1
ATOM 547 N N . VAL A 1 73 ? -6.740 -6.363 5.028 1.00 84.56 73 VAL A N 1
ATOM 548 C CA . VAL A 1 73 ? -7.679 -6.434 3.899 1.00 84.56 73 VAL A CA 1
ATOM 549 C C . VAL A 1 73 ? -7.360 -7.634 3.013 1.00 84.56 73 VAL A C 1
ATOM 551 O O . VAL A 1 73 ? -8.267 -8.346 2.601 1.00 84.56 73 VAL A O 1
ATOM 554 N N . ALA A 1 74 ? -6.083 -7.902 2.749 1.00 86.25 74 ALA A N 1
ATOM 555 C CA . ALA A 1 74 ? -5.661 -9.015 1.910 1.00 86.25 74 ALA A CA 1
ATOM 556 C C . ALA A 1 74 ? -5.951 -10.382 2.564 1.00 86.25 74 ALA A C 1
ATOM 558 O O . ALA A 1 74 ? -6.436 -11.309 1.908 1.00 86.25 74 ALA A O 1
ATOM 559 N N . LYS A 1 75 ? -5.730 -10.499 3.880 1.00 85.25 75 LYS A N 1
ATOM 560 C CA . LYS A 1 75 ? -6.123 -11.672 4.675 1.00 85.25 75 LYS A CA 1
ATOM 561 C C . LYS A 1 75 ? -7.637 -11.850 4.706 1.00 85.25 75 LYS A C 1
ATOM 563 O O . LYS A 1 75 ? -8.104 -12.963 4.506 1.00 85.25 75 LYS A O 1
ATOM 568 N N . MET A 1 76 ? -8.397 -10.775 4.906 1.00 82.62 76 MET A N 1
ATOM 569 C CA . MET A 1 76 ? -9.864 -10.782 4.859 1.00 82.62 76 MET A CA 1
ATOM 570 C C . MET A 1 76 ? -10.374 -11.200 3.475 1.00 82.62 76 MET A C 1
ATOM 572 O O . MET A 1 76 ? -11.226 -12.076 3.372 1.00 82.62 76 MET A O 1
ATOM 576 N N . SER A 1 77 ? -9.800 -10.639 2.412 1.00 82.38 77 SER A N 1
ATOM 577 C CA . SER A 1 77 ? -10.112 -10.983 1.025 1.00 82.38 77 SER A CA 1
ATOM 578 C C . SER A 1 77 ? -9.933 -12.477 0.764 1.00 82.38 77 SER A C 1
ATOM 580 O O . SER A 1 77 ? -10.847 -13.134 0.275 1.00 82.38 77 SER A O 1
ATOM 582 N N . THR A 1 78 ? -8.807 -13.033 1.210 1.00 82.69 78 THR A N 1
ATOM 583 C CA . THR A 1 78 ? -8.526 -14.469 1.110 1.00 82.69 78 THR A CA 1
ATOM 584 C C . THR A 1 78 ? -9.457 -15.312 1.990 1.00 82.69 78 THR A C 1
ATOM 586 O O . THR A 1 78 ? -9.947 -16.348 1.558 1.00 82.69 78 THR A O 1
ATOM 589 N N . ALA A 1 79 ? -9.691 -14.900 3.238 1.00 84.69 79 ALA A N 1
ATOM 590 C CA . ALA A 1 79 ? -10.436 -15.686 4.223 1.00 84.69 79 ALA A CA 1
ATOM 591 C C . ALA A 1 79 ? -11.936 -15.772 3.915 1.00 84.69 79 ALA A C 1
ATOM 593 O O . ALA A 1 79 ? -12.569 -16.779 4.223 1.00 84.69 79 ALA A O 1
ATOM 594 N N . PHE A 1 80 ? -12.498 -14.720 3.323 1.00 81.81 80 PHE A N 1
ATOM 595 C CA . PHE A 1 80 ? -13.917 -14.628 2.989 1.00 81.81 80 PHE A CA 1
ATOM 596 C C . PHE A 1 80 ? -14.200 -14.830 1.492 1.00 81.81 80 PHE A C 1
ATOM 598 O O . PHE A 1 80 ? -15.324 -14.574 1.064 1.00 81.81 80 PHE A O 1
ATOM 605 N N . ASP A 1 81 ? -13.204 -15.278 0.715 1.00 80.69 81 ASP A N 1
ATOM 606 C CA . ASP A 1 81 ? -13.292 -15.509 -0.737 1.00 80.69 81 ASP A CA 1
ATOM 607 C C . ASP A 1 81 ? -13.908 -14.307 -1.487 1.00 80.69 81 ASP A C 1
ATOM 609 O O . ASP A 1 81 ? -14.789 -14.429 -2.336 1.00 80.69 81 ASP A O 1
ATOM 613 N N . MET A 1 82 ? -13.485 -13.099 -1.108 1.00 80.56 82 MET A N 1
ATOM 614 C CA . MET A 1 82 ? -13.978 -11.836 -1.665 1.00 80.56 82 MET A CA 1
ATOM 615 C C . MET A 1 82 ? -12.855 -11.120 -2.408 1.00 80.56 82 MET A C 1
ATOM 617 O O . MET A 1 82 ? -11.686 -11.257 -2.049 1.00 80.56 82 MET A O 1
ATOM 621 N N . SER A 1 83 ? -13.182 -10.327 -3.432 1.00 79.62 83 SER A N 1
ATOM 622 C CA . SER A 1 83 ? -12.150 -9.576 -4.151 1.00 79.62 83 SER A CA 1
ATOM 623 C C . SER A 1 83 ? -11.484 -8.530 -3.248 1.00 79.62 83 SER A C 1
ATOM 625 O O . SER A 1 83 ? -12.089 -8.025 -2.299 1.00 79.62 83 SER A O 1
ATOM 627 N N . ALA A 1 84 ? -10.236 -8.183 -3.560 1.00 75.25 84 ALA A N 1
ATOM 628 C CA . ALA A 1 84 ? -9.469 -7.159 -2.854 1.00 75.25 84 ALA A CA 1
ATOM 629 C C . ALA A 1 84 ? -10.216 -5.813 -2.762 1.00 75.25 84 ALA A C 1
ATOM 631 O O . ALA A 1 84 ? -10.254 -5.195 -1.697 1.00 75.25 84 ALA A O 1
ATOM 632 N N . GLU A 1 85 ? -10.867 -5.400 -3.855 1.00 74.94 85 GLU A N 1
ATOM 633 C CA . GLU A 1 85 ? -11.739 -4.220 -3.887 1.00 74.94 85 GLU A CA 1
ATOM 634 C C . GLU A 1 85 ? -12.929 -4.370 -2.935 1.00 74.94 85 GLU A C 1
ATOM 636 O O . GLU A 1 85 ? -13.156 -3.495 -2.105 1.00 74.94 85 GLU A O 1
ATOM 641 N N . GLN A 1 86 ? -13.653 -5.495 -2.982 1.00 76.31 86 GLN A N 1
ATOM 642 C CA . GLN A 1 86 ? -14.810 -5.725 -2.109 1.00 76.31 86 GLN A CA 1
ATOM 643 C C . GLN A 1 86 ? -14.427 -5.751 -0.624 1.00 76.31 86 GLN A C 1
ATOM 645 O O . GLN A 1 86 ? -15.170 -5.235 0.217 1.00 76.31 86 GLN A O 1
ATOM 650 N N . ALA A 1 87 ? -13.273 -6.335 -0.298 1.00 78.25 87 ALA A N 1
ATOM 651 C CA . ALA A 1 87 ? -12.733 -6.353 1.055 1.00 78.25 87 ALA A CA 1
ATOM 652 C C . ALA A 1 87 ? -12.357 -4.940 1.524 1.00 78.25 87 ALA A C 1
ATOM 654 O O . ALA A 1 87 ? -12.719 -4.544 2.634 1.00 78.25 87 ALA A O 1
ATOM 655 N N . GLY A 1 88 ? -11.684 -4.166 0.666 1.00 74.38 88 GLY A N 1
ATOM 656 C CA . GLY A 1 88 ? -11.312 -2.778 0.933 1.00 74.38 88 GLY A CA 1
ATOM 657 C C . GLY A 1 88 ? -12.530 -1.885 1.168 1.00 74.38 88 GLY A C 1
ATOM 658 O O . GLY A 1 88 ? -12.588 -1.193 2.183 1.00 74.38 88 GLY A O 1
ATOM 659 N N . ASP A 1 89 ? -13.539 -1.966 0.297 1.00 78.69 89 ASP A N 1
ATOM 660 C CA . ASP A 1 89 ? -14.804 -1.231 0.427 1.00 78.69 89 ASP A CA 1
ATOM 661 C C . ASP A 1 89 ? -15.546 -1.599 1.718 1.00 78.69 89 ASP A C 1
ATOM 663 O O . ASP A 1 89 ? -16.050 -0.734 2.437 1.00 78.69 89 ASP A O 1
ATOM 667 N N . SER A 1 90 ? -15.573 -2.891 2.058 1.00 76.75 90 SER A N 1
ATOM 668 C CA . SER A 1 90 ? -16.213 -3.373 3.283 1.00 76.75 90 SER A CA 1
ATOM 669 C C . SER A 1 90 ? -15.520 -2.823 4.527 1.00 76.75 90 SER A C 1
ATOM 671 O O . SER A 1 90 ? -16.192 -2.317 5.423 1.00 76.75 90 SER A O 1
ATOM 673 N N . ILE A 1 91 ? -14.186 -2.854 4.576 1.00 73.75 91 ILE A N 1
ATOM 674 C CA . ILE A 1 91 ? -13.419 -2.335 5.716 1.00 73.75 91 ILE A CA 1
ATOM 675 C C . ILE A 1 91 ? -13.530 -0.808 5.799 1.00 73.75 91 ILE A C 1
ATOM 677 O O . ILE A 1 91 ? -13.746 -0.276 6.886 1.00 73.75 91 ILE A O 1
ATOM 681 N N . ALA A 1 92 ? -13.477 -0.098 4.672 1.00 74.12 92 ALA A N 1
ATOM 682 C CA . ALA A 1 92 ? -13.683 1.347 4.619 1.00 74.12 92 ALA A CA 1
ATOM 683 C C . ALA A 1 92 ? -15.070 1.747 5.141 1.00 74.12 92 ALA A C 1
ATOM 685 O O . ALA A 1 92 ? -15.215 2.691 5.921 1.00 74.12 92 ALA A O 1
ATOM 686 N N . LYS A 1 93 ? -16.105 1.001 4.743 1.00 76.06 93 LYS A N 1
ATOM 687 C CA . LYS A 1 93 ? -17.480 1.217 5.196 1.00 76.06 93 LYS A CA 1
ATOM 688 C C . LYS A 1 93 ? -17.640 0.899 6.678 1.00 76.06 93 LYS A C 1
ATOM 690 O O . LYS A 1 93 ? -18.294 1.662 7.382 1.00 76.06 93 LYS A O 1
ATOM 695 N N . LEU A 1 94 ? -17.017 -0.172 7.168 1.00 72.62 94 LEU A N 1
ATOM 696 C CA . LEU A 1 94 ? -16.994 -0.498 8.595 1.00 72.62 94 LEU A CA 1
ATOM 697 C C . LEU A 1 94 ? -16.283 0.593 9.407 1.00 72.62 94 LEU A C 1
ATOM 699 O O . LEU A 1 94 ? -16.820 1.033 10.419 1.00 72.62 94 LEU A O 1
ATOM 703 N N . SER A 1 95 ? -15.137 1.087 8.937 1.00 70.44 95 SER A N 1
ATOM 704 C CA . SER A 1 95 ? -14.386 2.166 9.585 1.00 70.44 95 SER A CA 1
ATOM 705 C C . SER A 1 95 ? -15.195 3.468 9.649 1.00 70.44 95 SER A C 1
ATOM 707 O O . SER A 1 95 ? -15.335 4.050 10.723 1.00 70.44 95 SER A O 1
ATOM 709 N N . ASN A 1 96 ? -15.839 3.861 8.543 1.00 70.81 96 ASN A N 1
ATOM 710 C CA . ASN A 1 96 ? -16.679 5.062 8.481 1.00 70.81 96 ASN A CA 1
ATOM 711 C C . ASN A 1 96 ? -17.964 4.963 9.320 1.00 70.81 96 ASN A C 1
ATOM 713 O O . ASN A 1 96 ? -18.355 5.938 9.956 1.00 70.81 96 ASN A O 1
ATOM 717 N N . VAL A 1 97 ? -18.650 3.814 9.307 1.00 73.38 97 VAL A N 1
ATOM 718 C CA . VAL A 1 97 ? -19.947 3.649 9.991 1.00 73.38 97 VAL A CA 1
ATOM 719 C C . VAL A 1 97 ? -19.772 3.414 11.489 1.00 73.38 97 VAL A C 1
ATOM 721 O O . VAL A 1 97 ? -20.543 3.945 12.284 1.00 73.38 97 VAL A O 1
ATOM 724 N N . TYR A 1 98 ? -18.773 2.623 11.883 1.00 66.44 98 TYR A N 1
ATOM 725 C CA . TYR A 1 98 ? -18.569 2.231 13.278 1.00 66.44 98 TYR A CA 1
ATOM 726 C C . TYR A 1 98 ? -17.481 3.043 13.990 1.00 66.44 98 TYR A C 1
ATOM 728 O O . TYR A 1 98 ? -17.252 2.828 15.178 1.00 66.44 98 TYR A O 1
ATOM 736 N N . GLY A 1 99 ? -16.802 3.966 13.297 1.00 64.69 99 GLY A N 1
ATOM 737 C CA . GLY A 1 99 ? -15.680 4.724 13.861 1.00 64.69 99 GLY A CA 1
ATOM 738 C C . GLY A 1 99 ? -14.510 3.828 14.278 1.00 64.69 99 GLY A C 1
ATOM 739 O O . GLY A 1 99 ? -13.735 4.193 15.163 1.00 64.69 99 GLY A O 1
ATOM 740 N N . ILE A 1 100 ? -14.416 2.628 13.695 1.00 66.06 100 ILE A N 1
ATOM 741 C CA . ILE A 1 100 ? -13.329 1.691 13.967 1.00 66.06 100 ILE A CA 1
ATOM 742 C C . ILE A 1 100 ? -12.111 2.226 13.234 1.00 66.06 100 ILE A C 1
ATOM 744 O O . ILE A 1 100 ? -12.044 2.198 12.005 1.00 66.06 100 ILE A O 1
ATOM 748 N N . ASP A 1 101 ? -11.164 2.744 14.004 1.00 58.78 101 ASP A N 1
ATOM 749 C CA . ASP A 1 101 ? -9.876 3.159 13.481 1.00 58.78 101 ASP A CA 1
ATOM 750 C C . ASP A 1 101 ? -9.169 1.924 12.915 1.00 58.78 101 ASP A C 1
ATOM 752 O O . ASP A 1 101 ? -8.948 0.939 13.622 1.00 58.78 101 ASP A O 1
ATOM 756 N N . VAL A 1 102 ? -8.872 1.953 11.620 1.00 57.16 102 VAL A N 1
ATOM 757 C CA . VAL A 1 102 ? -8.218 0.857 10.892 1.00 57.16 102 VAL A CA 1
ATOM 758 C C . VAL A 1 102 ? -6.850 0.501 11.487 1.00 57.16 102 VAL A C 1
ATOM 760 O O . VAL A 1 102 ? -6.409 -0.634 11.325 1.00 57.16 102 VAL A O 1
ATOM 763 N N . SER A 1 103 ? -6.229 1.400 12.264 1.00 55.31 103 SER A N 1
ATOM 764 C CA . SER A 1 103 ? -5.017 1.114 13.043 1.00 55.31 103 SER A CA 1
ATOM 765 C C . SER A 1 103 ? -5.251 0.232 14.280 1.00 55.31 103 SER A C 1
ATOM 767 O O . SER A 1 103 ? -4.283 -0.221 14.879 1.00 55.31 103 SER A O 1
ATOM 769 N N . LYS A 1 104 ? -6.501 -0.025 14.693 1.00 50.19 104 LYS A N 1
ATOM 770 C CA . LYS A 1 104 ? -6.843 -0.875 15.855 1.00 50.19 104 LYS A CA 1
ATOM 771 C C . LYS A 1 104 ? -7.300 -2.291 15.492 1.00 50.19 104 LYS A C 1
ATOM 773 O O . LYS A 1 104 ? -7.757 -3.012 16.373 1.00 50.19 104 LYS A O 1
ATOM 778 N N . MET A 1 105 ? -7.220 -2.685 14.224 1.00 56.28 105 MET A N 1
ATOM 779 C CA . MET A 1 105 ? -7.732 -3.972 13.733 1.00 56.28 105 MET A CA 1
ATOM 780 C C . MET A 1 105 ? -6.713 -5.131 13.854 1.00 56.28 105 MET A C 1
ATOM 782 O O . MET A 1 105 ? -6.664 -5.987 12.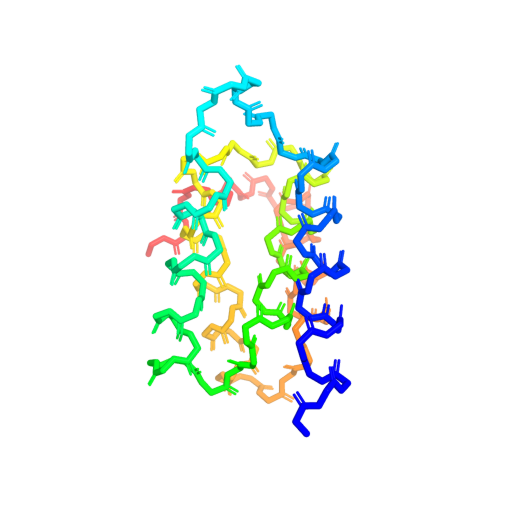971 1.00 56.28 105 MET A O 1
ATOM 786 N N . GLU A 1 106 ? -5.906 -5.135 14.927 1.00 40.56 106 GLU A N 1
ATOM 787 C CA . GLU A 1 106 ? -5.044 -6.270 15.330 1.00 40.56 106 GLU A CA 1
ATOM 788 C C . GLU A 1 106 ? -5.849 -7.427 15.941 1.00 40.56 106 GLU A C 1
ATOM 790 O O . GLU A 1 106 ? -6.767 -7.160 16.754 1.00 40.56 106 GLU A O 1
#

pLDDT: mean 80.05, std 9.18, range [40.56, 89.69]

Foldseek 3Di:
DVVLVVLLVVLLVLLPVLADDDPPDCPSVVVLVVLCVLVVVFVDRSSLLSNLLSLCSNLVNHPVCSVVSSNVLSVVCRVVVHGSVVSSVVVSCCCVPVVPDSSPPD

Organism: Culex pipiens (NCBI:txid7175)

Sequence (106 aa):
PIKVAIDFESAMADVTKVVDFKKGTDEATKFAKKLKEMSRTIPLSAAELAQIAASGGQLGIKKEDLFMFTETVAKMSTAFDMSAEQAGDSIAKLSNVYGIDVSKME